Protein AF-A0A934K054-F1 (afdb_monomer_lite)

Structure (mmCIF, N/CA/C/O backbone):
data_AF-A0A934K054-F1
#
_entry.id   AF-A0A934K054-F1
#
loop_
_atom_site.group_PDB
_atom_site.id
_atom_site.type_symbol
_atom_site.label_atom_id
_atom_site.label_alt_id
_atom_site.label_comp_id
_atom_site.label_asym_id
_atom_site.label_entity_id
_atom_site.label_seq_id
_atom_site.pdbx_PDB_ins_code
_atom_site.Cartn_x
_atom_site.Cartn_y
_atom_site.Cartn_z
_atom_site.occupancy
_atom_site.B_iso_or_equiv
_atom_site.auth_seq_id
_atom_site.auth_comp_id
_atom_site.auth_asym_id
_atom_site.auth_atom_id
_atom_site.pdbx_PDB_model_num
ATOM 1 N N . MET A 1 1 ? 1.336 -3.793 -10.640 1.00 56.38 1 MET A N 1
ATOM 2 C CA . MET A 1 1 ? 0.996 -5.180 -10.256 1.00 56.38 1 MET A CA 1
ATOM 3 C C . MET A 1 1 ? 0.681 -5.223 -8.758 1.00 56.38 1 MET A C 1
ATOM 5 O O . MET A 1 1 ? 1.438 -5.778 -7.973 1.00 56.38 1 MET A O 1
ATOM 9 N N . VAL A 1 2 ? -0.411 -4.564 -8.358 1.00 60.56 2 VAL A N 1
ATOM 10 C CA . VAL A 1 2 ? -0.897 -4.500 -6.957 1.00 60.56 2 VAL A CA 1
ATOM 11 C C . VAL A 1 2 ? -2.109 -5.419 -6.774 1.00 60.56 2 VAL A C 1
ATOM 13 O O . VAL A 1 2 ? -2.361 -5.927 -5.684 1.00 60.56 2 VAL A O 1
ATOM 16 N N . GLU A 1 3 ? -2.813 -5.688 -7.872 1.00 64.56 3 GLU A N 1
ATOM 17 C CA . GLU A 1 3 ? -4.034 -6.480 -7.947 1.00 64.56 3 GLU A CA 1
ATOM 18 C C . GLU A 1 3 ? -3.903 -7.875 -7.307 1.00 64.56 3 GLU A C 1
ATOM 20 O O . GLU A 1 3 ? -4.727 -8.183 -6.447 1.00 64.56 3 GLU A O 1
ATOM 25 N N . PRO A 1 4 ? -2.839 -8.669 -7.560 1.00 78.56 4 PRO A N 1
ATOM 26 C CA . PRO A 1 4 ? -2.759 -10.026 -7.012 1.00 78.56 4 PRO A CA 1
ATOM 27 C C . PRO A 1 4 ? -2.684 -10.074 -5.480 1.00 78.56 4 PRO A C 1
ATOM 29 O O . PRO A 1 4 ? -3.134 -11.035 -4.861 1.00 78.56 4 PRO A O 1
ATOM 32 N N . VAL A 1 5 ? -2.110 -9.044 -4.851 1.00 84.19 5 VAL A N 1
ATOM 33 C CA . VAL A 1 5 ? -1.991 -8.973 -3.387 1.00 84.19 5 VAL A CA 1
ATOM 34 C C . VAL A 1 5 ? -3.323 -8.594 -2.755 1.00 84.19 5 VAL A C 1
ATOM 36 O O . VAL A 1 5 ? -3.708 -9.191 -1.750 1.00 84.19 5 VAL A O 1
ATOM 39 N N . ALA A 1 6 ? -4.032 -7.627 -3.342 1.00 86.50 6 ALA A N 1
ATOM 40 C CA . ALA A 1 6 ? -5.351 -7.231 -2.863 1.00 86.50 6 ALA A CA 1
ATOM 41 C C . ALA A 1 6 ? -6.332 -8.409 -2.938 1.00 86.50 6 ALA A C 1
ATOM 43 O O . ALA A 1 6 ? -7.027 -8.691 -1.964 1.00 86.50 6 ALA A O 1
ATOM 44 N N . ASP A 1 7 ? -6.324 -9.144 -4.051 1.00 86.88 7 ASP A N 1
ATOM 45 C CA . ASP A 1 7 ? -7.205 -10.294 -4.253 1.00 86.88 7 ASP A CA 1
ATOM 46 C C . ASP A 1 7 ? -6.861 -11.450 -3.302 1.00 86.88 7 ASP A C 1
ATOM 48 O O . ASP A 1 7 ? -7.758 -12.064 -2.727 1.00 86.88 7 ASP A O 1
ATOM 52 N N . LEU A 1 8 ? -5.569 -11.702 -3.053 1.00 87.25 8 LEU A N 1
ATOM 53 C CA . LEU A 1 8 ? -5.124 -12.699 -2.076 1.00 87.25 8 LEU A CA 1
ATOM 54 C C . LEU A 1 8 ? -5.597 -12.371 -0.653 1.00 87.25 8 LEU A C 1
ATOM 56 O O . LEU A 1 8 ? -6.061 -13.258 0.062 1.00 87.25 8 LEU A O 1
ATOM 60 N N . LEU A 1 9 ? -5.446 -11.117 -0.224 1.00 89.31 9 LEU A N 1
ATOM 61 C CA . LEU A 1 9 ? -5.841 -10.679 1.116 1.00 89.31 9 LEU A CA 1
ATOM 62 C C . LEU A 1 9 ? -7.366 -10.708 1.280 1.00 89.31 9 LEU A C 1
ATOM 64 O O . LEU A 1 9 ? -7.850 -11.257 2.272 1.00 89.31 9 LEU A O 1
ATOM 68 N N . ASN A 1 10 ? -8.107 -10.226 0.278 1.00 90.69 10 ASN A N 1
ATOM 69 C CA . ASN A 1 10 ? -9.566 -10.335 0.232 1.00 90.69 10 ASN A CA 1
ATOM 70 C C . ASN A 1 10 ? -10.022 -11.801 0.284 1.00 90.69 10 ASN A C 1
ATOM 72 O O . ASN A 1 10 ? -10.891 -12.151 1.079 1.00 90.69 10 ASN A O 1
ATOM 76 N N . GLY A 1 11 ? -9.385 -12.689 -0.486 1.00 90.56 1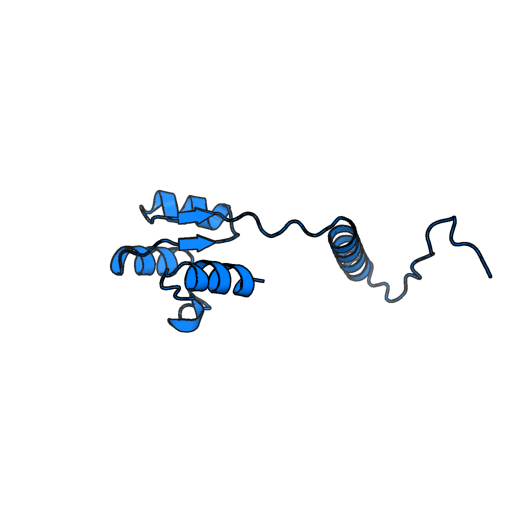1 GLY A N 1
ATOM 77 C CA . GLY A 1 11 ? -9.671 -14.127 -0.484 1.00 90.56 11 GLY A CA 1
ATOM 78 C C . GLY A 1 11 ? -9.388 -14.826 0.852 1.00 90.56 11 GLY A C 1
ATOM 79 O O . GLY A 1 11 ? -9.917 -15.906 1.102 1.00 90.56 11 GLY A O 1
ATOM 80 N N . ARG A 1 12 ? -8.593 -14.209 1.737 1.00 92.50 12 ARG A N 1
ATOM 81 C CA . ARG A 1 12 ? -8.365 -14.667 3.119 1.00 92.50 12 ARG A CA 1
ATOM 82 C C . ARG A 1 12 ? -9.267 -13.991 4.155 1.00 92.50 12 ARG A C 1
ATOM 84 O O . ARG A 1 12 ? -9.078 -14.211 5.348 1.00 92.50 12 ARG A O 1
ATOM 91 N N . GLY A 1 13 ? -10.247 -13.204 3.715 1.00 93.44 13 GLY A N 1
ATOM 92 C CA . GLY A 1 13 ? -11.219 -12.541 4.584 1.00 93.44 13 GLY A CA 1
ATOM 93 C C . GLY A 1 13 ? -10.748 -11.206 5.163 1.00 93.44 13 GLY A C 1
ATOM 94 O O . GLY A 1 13 ? -11.398 -10.676 6.060 1.00 93.44 13 GLY A O 1
ATOM 95 N N . HIS A 1 14 ? -9.638 -10.647 4.676 1.00 92.56 14 HIS A N 1
ATOM 96 C CA . HIS A 1 14 ? -9.237 -9.290 5.041 1.00 92.56 14 HIS A CA 1
ATOM 97 C C . HIS A 1 14 ? -9.967 -8.273 4.169 1.00 92.56 14 HIS A C 1
ATOM 99 O O . HIS A 1 14 ? -10.065 -8.460 2.962 1.00 92.56 14 HIS A O 1
ATOM 105 N N . LEU A 1 15 ? -10.423 -7.169 4.757 1.00 92.69 15 LEU A N 1
ATOM 106 C CA . LEU A 1 15 ? -10.942 -6.048 3.982 1.00 92.69 15 LEU A CA 1
ATOM 107 C C . LEU A 1 15 ? -9.770 -5.222 3.444 1.00 92.69 15 LEU A C 1
ATOM 109 O O . LEU A 1 15 ? -9.014 -4.638 4.221 1.00 92.69 15 LEU A O 1
ATOM 113 N N . VAL A 1 16 ? -9.613 -5.182 2.122 1.00 93.25 16 VAL A N 1
ATOM 114 C CA . VAL A 1 16 ? -8.558 -4.399 1.472 1.00 93.25 16 VAL A CA 1
ATOM 115 C C . VAL A 1 16 ? -9.130 -3.135 0.853 1.00 93.25 16 VAL A C 1
ATOM 117 O O . VAL A 1 16 ? -9.968 -3.193 -0.045 1.00 93.25 16 VAL A O 1
ATOM 120 N N . THR A 1 17 ? -8.576 -1.997 1.259 1.00 92.44 17 THR A N 1
ATOM 121 C CA . THR A 1 17 ? -8.839 -0.693 0.651 1.00 92.44 17 THR A CA 1
ATOM 122 C C . THR A 1 17 ? -7.609 -0.248 -0.127 1.00 92.44 17 THR A C 1
ATOM 124 O O . THR A 1 17 ? -6.511 -0.184 0.429 1.00 92.44 17 THR A O 1
ATOM 127 N N . ARG A 1 18 ? -7.761 0.057 -1.420 1.00 91.94 18 ARG A N 1
ATOM 128 C CA . ARG A 1 18 ? -6.651 0.595 -2.219 1.00 91.94 18 ARG A CA 1
ATOM 129 C C . ARG A 1 18 ? -6.575 2.106 -2.038 1.00 91.94 18 ARG A C 1
ATOM 131 O O . ARG A 1 18 ? -7.601 2.768 -1.953 1.00 91.94 18 ARG A O 1
ATOM 138 N N . VAL A 1 19 ? -5.365 2.658 -2.097 1.00 92.75 19 VAL A N 1
ATOM 139 C CA . VAL A 1 19 ? -5.112 4.112 -2.034 1.00 92.75 19 VAL A CA 1
ATOM 140 C C . VAL A 1 19 ? -5.955 4.881 -3.065 1.00 92.75 19 VAL A C 1
ATOM 142 O O . VAL A 1 19 ? -6.566 5.897 -2.744 1.00 92.75 19 VAL A O 1
ATOM 145 N N . ARG A 1 20 ? -6.077 4.346 -4.288 1.00 91.31 20 ARG A N 1
ATOM 146 C CA . ARG A 1 20 ? -6.913 4.938 -5.344 1.00 91.31 20 ARG A CA 1
ATOM 147 C C . ARG A 1 20 ? -8.413 4.905 -5.043 1.00 91.31 20 ARG A C 1
ATOM 149 O O . ARG A 1 20 ?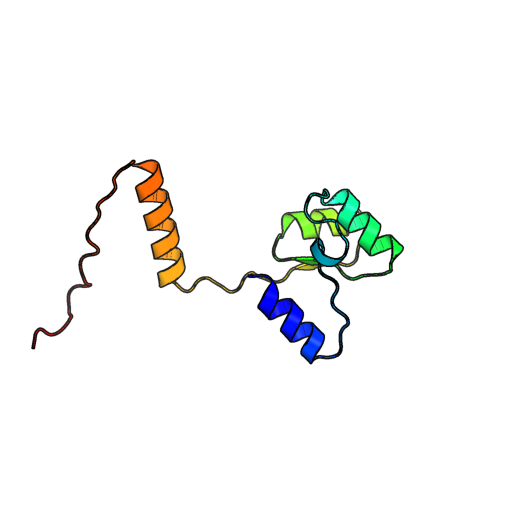 -9.130 5.814 -5.442 1.00 91.31 20 ARG A O 1
ATOM 156 N N . ASP A 1 21 ? -8.877 3.879 -4.328 1.00 91.06 21 ASP A N 1
ATOM 157 C CA . ASP A 1 21 ? -10.301 3.674 -4.034 1.00 91.06 21 ASP A CA 1
ATOM 158 C C . ASP A 1 21 ? -10.789 4.686 -2.971 1.00 91.06 21 ASP A C 1
ATOM 160 O O . ASP A 1 21 ? -11.985 4.933 -2.853 1.00 91.06 21 ASP A O 1
ATOM 164 N N . VAL A 1 22 ? -9.859 5.317 -2.240 1.00 92.94 22 VAL A N 1
ATOM 165 C CA . VAL A 1 22 ? -10.122 6.391 -1.261 1.00 92.94 22 VAL A CA 1
ATOM 166 C C . VAL A 1 22 ? -9.691 7.776 -1.750 1.00 92.94 22 VAL A C 1
ATOM 168 O O . VAL A 1 22 ? -9.619 8.713 -0.960 1.00 92.94 22 VAL A O 1
ATOM 171 N N . GLY A 1 23 ? -9.402 7.925 -3.047 1.00 94.44 23 GLY A N 1
ATOM 172 C CA . GLY A 1 23 ? -9.070 9.221 -3.646 1.00 94.44 23 GLY A CA 1
ATOM 173 C C . GLY A 1 23 ? -7.686 9.765 -3.280 1.00 94.44 23 GLY A C 1
ATOM 174 O O . GLY A 1 23 ? -7.453 10.961 -3.415 1.00 94.44 23 GLY A O 1
ATOM 175 N N . LEU A 1 24 ? -6.762 8.909 -2.833 1.00 94.75 24 LEU A N 1
ATOM 176 C CA . LEU A 1 24 ? -5.409 9.298 -2.418 1.00 94.75 24 LEU A CA 1
ATOM 177 C C . LEU A 1 24 ? -4.332 8.962 -3.465 1.00 94.75 24 LEU A C 1
ATOM 179 O O . LEU A 1 24 ? -3.161 8.856 -3.121 1.00 94.75 24 LEU A O 1
ATOM 183 N N . SER A 1 25 ? -4.702 8.763 -4.735 1.00 91.44 25 SER A N 1
ATOM 184 C CA . SER A 1 25 ? -3.769 8.331 -5.795 1.00 91.44 25 SER A CA 1
ATOM 185 C C . SER A 1 25 ? -2.541 9.233 -5.953 1.00 91.44 25 SER A C 1
ATOM 187 O O . SER A 1 25 ? -1.455 8.716 -6.191 1.00 91.44 25 SER A O 1
ATOM 189 N N . ASP A 1 26 ? -2.717 10.545 -5.784 1.00 92.56 26 ASP A N 1
ATOM 190 C CA . ASP A 1 26 ? -1.658 11.558 -5.922 1.00 92.56 26 ASP A CA 1
ATOM 191 C C . ASP A 1 26 ? -1.184 12.098 -4.559 1.00 92.56 26 ASP A C 1
ATOM 193 O O . ASP A 1 26 ? -0.500 13.119 -4.476 1.00 92.56 26 ASP A O 1
ATOM 197 N N . ALA A 1 27 ? -1.593 11.446 -3.468 1.00 94.81 27 ALA A N 1
ATOM 198 C CA . ALA A 1 27 ? -1.236 11.854 -2.120 1.00 94.81 27 ALA A CA 1
ATOM 199 C C . ALA A 1 27 ? 0.209 11.461 -1.787 1.00 94.81 27 ALA A C 1
ATOM 201 O O . ALA A 1 27 ? 0.734 10.464 -2.283 1.00 94.81 27 ALA A O 1
ATOM 202 N N . THR A 1 28 ? 0.847 12.229 -0.904 1.00 95.56 28 THR A N 1
ATOM 203 C CA . THR A 1 28 ? 2.194 11.899 -0.428 1.00 95.56 28 THR A CA 1
ATOM 204 C C . THR A 1 28 ? 2.166 10.739 0.570 1.00 95.56 28 THR A C 1
ATOM 206 O O . THR A 1 28 ? 1.142 10.454 1.201 1.00 95.56 28 THR A O 1
ATOM 209 N N . ASP A 1 29 ? 3.320 10.101 0.771 1.00 94.81 29 ASP A N 1
ATOM 210 C CA . ASP A 1 29 ? 3.521 9.056 1.780 1.00 94.81 29 ASP A CA 1
ATOM 211 C C . ASP A 1 29 ? 3.071 9.492 3.184 1.00 94.81 29 ASP A C 1
ATOM 213 O O . ASP A 1 29 ? 2.554 8.676 3.953 1.00 94.81 29 ASP A O 1
ATOM 217 N N . GLU A 1 30 ? 3.259 10.770 3.535 1.00 96.31 30 GLU A N 1
ATOM 218 C CA . GLU A 1 30 ? 2.771 11.355 4.788 1.00 96.31 30 GLU A CA 1
ATOM 219 C C . GLU A 1 30 ? 1.253 11.234 4.894 1.00 96.31 30 GLU A C 1
ATOM 221 O O . GLU A 1 30 ? 0.758 10.660 5.861 1.00 96.31 30 GLU A O 1
ATOM 226 N N . VAL A 1 31 ? 0.529 11.710 3.879 1.00 97.25 31 VAL A N 1
ATOM 227 C CA . VAL A 1 31 ? -0.939 11.726 3.862 1.00 97.25 31 VAL A CA 1
ATOM 228 C C . VAL A 1 31 ? -1.499 10.305 3.900 1.00 97.25 31 VAL A C 1
ATOM 230 O O . VAL A 1 31 ? -2.436 10.021 4.644 1.00 97.25 31 VAL A O 1
ATOM 233 N N . ILE A 1 32 ? -0.897 9.378 3.149 1.00 96.56 32 ILE A N 1
ATOM 234 C CA . ILE A 1 32 ? -1.300 7.965 3.165 1.00 96.56 32 ILE A CA 1
ATOM 235 C C . ILE A 1 32 ? -1.045 7.347 4.550 1.00 96.56 32 ILE A C 1
ATOM 237 O O . ILE A 1 32 ? -1.862 6.567 5.045 1.00 96.56 32 ILE A O 1
ATOM 241 N N . SER A 1 33 ? 0.070 7.702 5.198 1.00 96.81 33 SER A N 1
ATOM 242 C CA . SER A 1 33 ? 0.398 7.218 6.545 1.00 96.81 33 SER A CA 1
ATOM 243 C C . SER A 1 33 ? -0.563 7.752 7.604 1.00 96.81 33 SER A C 1
ATOM 245 O O . SER A 1 33 ? -1.001 6.988 8.462 1.00 96.81 33 SER A O 1
ATOM 247 N N . GLU A 1 34 ? -0.904 9.038 7.540 1.00 96.88 34 GLU A N 1
ATOM 248 C CA . GLU A 1 34 ? -1.875 9.671 8.434 1.00 96.88 34 GLU A CA 1
ATOM 249 C C . GLU A 1 34 ? -3.260 9.056 8.264 1.00 96.88 34 GLU A C 1
ATOM 251 O O . GLU A 1 34 ? -3.864 8.649 9.254 1.00 96.88 34 GLU A O 1
ATOM 256 N N . TYR A 1 35 ? -3.715 8.869 7.022 1.00 96.50 35 TYR A N 1
ATOM 257 C CA . TYR A 1 35 ? -4.965 8.170 6.737 1.00 96.50 35 TYR A CA 1
ATOM 258 C C . TYR A 1 35 ? -4.973 6.771 7.369 1.00 96.50 35 TYR A C 1
ATOM 260 O O . TYR A 1 35 ? -5.908 6.400 8.079 1.00 96.50 35 TYR A O 1
ATOM 268 N N . ALA A 1 36 ? -3.904 5.993 7.179 1.00 96.25 36 ALA A N 1
ATOM 269 C CA . ALA A 1 36 ? -3.816 4.660 7.764 1.00 96.25 36 ALA A CA 1
ATOM 270 C C . ALA A 1 36 ? -3.857 4.677 9.301 1.00 96.25 36 ALA A C 1
ATOM 272 O O . ALA A 1 36 ? -4.448 3.781 9.896 1.00 96.25 36 ALA A O 1
ATOM 273 N N . LEU A 1 37 ? -3.269 5.684 9.950 1.00 96.56 37 LEU A N 1
ATOM 274 C CA . LEU A 1 37 ? -3.344 5.853 11.403 1.00 96.56 37 LEU A CA 1
ATOM 275 C C . LEU A 1 37 ? -4.755 6.229 11.866 1.00 96.56 37 LEU A C 1
ATOM 277 O O . LEU A 1 37 ? -5.256 5.639 12.820 1.00 96.56 37 LEU A O 1
ATOM 281 N N . THR A 1 38 ? -5.407 7.172 11.182 1.00 96.81 38 THR A N 1
ATOM 282 C CA . THR A 1 38 ? -6.760 7.640 11.516 1.00 96.81 38 THR A CA 1
ATOM 283 C C . THR A 1 38 ? -7.787 6.513 11.485 1.00 96.81 38 THR A C 1
ATOM 285 O O . THR A 1 38 ? -8.673 6.468 12.336 1.00 96.81 38 THR A O 1
ATOM 288 N N . PHE A 1 39 ? -7.662 5.592 10.530 1.00 96.00 39 PHE A N 1
ATOM 289 C CA . PHE A 1 39 ? -8.616 4.499 10.328 1.00 96.00 39 PHE A CA 1
ATOM 290 C C . PHE A 1 39 ? -8.142 3.150 10.895 1.00 96.00 39 PHE A C 1
ATOM 292 O O . PHE A 1 39 ? -8.720 2.119 10.560 1.00 96.00 39 PHE A O 1
ATOM 299 N N . ASP A 1 40 ? -7.094 3.145 11.730 1.00 95.69 40 ASP A N 1
ATOM 300 C CA . ASP A 1 40 ? -6.439 1.941 12.270 1.00 95.69 40 ASP A CA 1
ATOM 301 C C . ASP A 1 40 ? -6.199 0.858 11.199 1.00 95.69 40 ASP A C 1
ATOM 303 O O . ASP A 1 40 ? -6.546 -0.313 11.340 1.00 95.69 40 ASP A O 1
ATOM 307 N N . LEU A 1 41 ? -5.580 1.241 10.085 1.00 95.94 41 LEU A N 1
ATOM 308 C CA . LEU A 1 41 ? -5.278 0.350 8.969 1.00 95.94 41 LEU A CA 1
ATOM 309 C C . LEU A 1 41 ? -3.851 -0.207 9.059 1.00 95.94 41 LEU A C 1
ATOM 311 O O . LEU A 1 41 ? -3.012 0.219 9.859 1.00 95.94 41 LEU A O 1
ATOM 315 N N . VAL A 1 42 ? -3.572 -1.205 8.222 1.00 96.25 42 VAL A N 1
ATOM 316 C CA . VAL A 1 42 ? -2.219 -1.716 7.983 1.00 96.25 42 VAL A CA 1
ATOM 317 C C . VAL A 1 42 ? -1.844 -1.396 6.544 1.00 96.25 42 VAL A C 1
ATOM 319 O O . VAL A 1 42 ? -2.500 -1.847 5.608 1.00 96.25 42 VAL A O 1
ATOM 322 N N . ILE A 1 43 ? -0.767 -0.636 6.366 1.00 96.12 43 ILE A N 1
ATOM 323 C CA . ILE A 1 43 ? -0.238 -0.303 5.044 1.00 96.12 43 ILE A CA 1
ATOM 324 C C . ILE A 1 43 ? 0.449 -1.536 4.471 1.00 96.12 43 ILE A C 1
ATOM 326 O O . ILE A 1 43 ? 1.335 -2.109 5.106 1.00 96.12 43 ILE A O 1
ATOM 330 N N . VAL A 1 44 ? 0.092 -1.906 3.246 1.00 94.06 44 VAL A N 1
ATOM 331 C CA . VAL A 1 44 ? 0.771 -2.953 2.481 1.00 94.06 44 VAL A CA 1
ATOM 332 C C . VAL A 1 44 ? 1.407 -2.310 1.257 1.00 94.06 44 VAL A C 1
ATOM 334 O O . VAL A 1 44 ? 0.711 -1.701 0.450 1.00 94.06 44 VAL A O 1
ATOM 337 N N . THR A 1 45 ? 2.728 -2.421 1.122 1.00 92.38 45 THR A N 1
ATOM 338 C CA . THR A 1 45 ? 3.471 -1.769 0.032 1.00 92.38 45 THR A CA 1
ATOM 339 C C . THR A 1 45 ? 4.616 -2.635 -0.489 1.00 92.38 45 THR A C 1
ATOM 341 O O . THR A 1 45 ? 5.190 -3.435 0.252 1.00 92.38 45 THR A O 1
ATOM 344 N N . PHE A 1 46 ? 4.965 -2.456 -1.764 1.00 90.25 46 PHE A N 1
ATOM 345 C CA . PHE A 1 46 ? 6.191 -3.001 -2.358 1.00 90.25 46 PHE A CA 1
ATOM 346 C C . PHE A 1 46 ? 7.394 -2.064 -2.206 1.00 90.25 46 PHE A C 1
ATOM 348 O O . PHE A 1 46 ? 8.536 -2.486 -2.404 1.00 90.25 46 PHE A O 1
ATOM 355 N N . ASP A 1 47 ? 7.145 -0.811 -1.832 1.00 90.75 47 ASP A N 1
ATOM 356 C CA . ASP A 1 47 ? 8.164 0.205 -1.620 1.00 90.75 47 ASP A CA 1
ATOM 357 C C . ASP A 1 47 ? 8.767 0.063 -0.214 1.00 90.75 47 ASP A C 1
ATOM 359 O O . ASP A 1 47 ? 8.094 0.174 0.819 1.00 90.75 47 ASP A O 1
ATOM 363 N N . ARG A 1 48 ? 10.068 -0.231 -0.173 1.00 91.06 48 ARG A N 1
ATOM 364 C CA . ARG A 1 48 ? 10.805 -0.415 1.078 1.00 91.06 48 ARG A CA 1
ATOM 365 C C . ARG A 1 48 ? 11.013 0.908 1.814 1.00 91.06 48 ARG A C 1
ATOM 367 O O . ARG A 1 48 ? 11.008 0.908 3.050 1.00 91.06 48 ARG A O 1
ATOM 374 N N . ASP A 1 49 ? 11.212 1.995 1.083 1.00 92.94 49 ASP A N 1
ATOM 375 C CA . ASP A 1 49 ? 11.469 3.315 1.643 1.00 92.94 49 ASP A CA 1
ATOM 376 C C . ASP A 1 49 ? 10.190 3.883 2.236 1.00 92.94 49 ASP A C 1
ATOM 378 O O . ASP A 1 49 ? 10.211 4.289 3.404 1.00 92.94 49 ASP A O 1
ATOM 382 N N . PHE A 1 50 ? 9.058 3.737 1.540 1.00 94.62 50 PHE A N 1
ATOM 383 C CA . PHE A 1 50 ? 7.753 4.075 2.102 1.00 94.62 50 PHE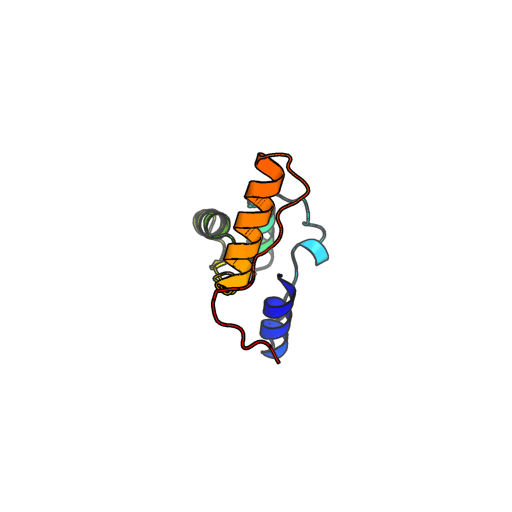 A CA 1
ATOM 384 C C . PHE A 1 50 ? 7.481 3.288 3.391 1.00 94.62 50 PHE A C 1
ATOM 386 O O . PHE A 1 50 ? 7.110 3.865 4.411 1.00 94.62 50 PHE A O 1
ATOM 393 N N . ARG A 1 51 ? 7.768 1.978 3.429 1.00 94.62 51 ARG A N 1
ATOM 394 C CA . ARG A 1 51 ? 7.609 1.173 4.657 1.00 94.62 51 ARG A CA 1
ATOM 395 C C . ARG A 1 51 ? 8.443 1.700 5.826 1.00 94.62 51 ARG A C 1
ATOM 397 O O . ARG A 1 51 ? 7.971 1.715 6.965 1.00 94.62 51 ARG A O 1
ATOM 404 N N . ASN A 1 52 ? 9.684 2.113 5.580 1.00 93.69 52 ASN A N 1
ATOM 405 C CA . ASN A 1 52 ? 10.527 2.697 6.625 1.00 93.69 52 ASN A CA 1
ATOM 406 C C . ASN A 1 52 ? 9.981 4.061 7.076 1.00 93.69 52 ASN A C 1
ATOM 408 O O . ASN A 1 52 ? 9.918 4.332 8.275 1.00 93.69 52 ASN A O 1
ATOM 412 N N . SER A 1 53 ? 9.559 4.884 6.117 1.00 95.12 53 SER A N 1
ATOM 413 C CA . SER A 1 53 ? 8.958 6.204 6.305 1.00 95.12 53 SER A CA 1
ATOM 414 C C . SER A 1 53 ? 7.677 6.128 7.154 1.00 95.12 53 SER A C 1
ATOM 416 O O . SER A 1 53 ? 7.563 6.801 8.179 1.00 95.12 53 SER A O 1
ATOM 418 N N . ALA A 1 54 ? 6.754 5.234 6.800 1.00 94.94 54 ALA A N 1
ATOM 419 C CA . ALA A 1 54 ? 5.495 4.993 7.499 1.00 94.94 54 ALA A CA 1
ATOM 420 C C . ALA A 1 54 ? 5.712 4.488 8.935 1.00 94.94 54 ALA A C 1
ATOM 422 O O . ALA A 1 54 ? 5.099 4.985 9.879 1.00 94.94 54 ALA A O 1
ATOM 423 N N . ARG A 1 55 ? 6.651 3.549 9.135 1.00 93.50 55 ARG A N 1
ATOM 424 C CA . ARG A 1 55 ? 6.984 3.027 10.472 1.00 93.50 55 ARG A CA 1
ATOM 425 C C . ARG A 1 55 ? 7.540 4.095 11.410 1.00 93.50 55 ARG A C 1
ATOM 427 O O . ARG A 1 55 ? 7.196 4.086 12.586 1.00 93.50 55 ARG A O 1
ATOM 434 N N . ARG A 1 56 ? 8.371 5.020 10.913 1.00 94.88 56 ARG A N 1
ATOM 435 C CA . ARG A 1 56 ? 8.873 6.149 11.724 1.00 94.88 56 ARG A CA 1
ATOM 436 C C . ARG A 1 56 ? 7.749 7.075 12.192 1.00 94.88 56 ARG A C 1
ATOM 438 O O . ARG A 1 56 ? 7.889 7.690 13.240 1.00 94.88 56 ARG A O 1
ATOM 445 N N . ARG A 1 57 ? 6.642 7.141 11.446 1.00 94.31 57 ARG A N 1
ATOM 446 C CA . ARG A 1 57 ? 5.428 7.892 11.807 1.00 94.31 57 ARG A CA 1
ATOM 447 C C . ARG A 1 57 ? 4.471 7.112 12.713 1.00 94.31 57 ARG A C 1
ATOM 449 O O . ARG A 1 57 ? 3.433 7.635 13.085 1.00 94.31 57 ARG A O 1
ATOM 456 N N . GLY A 1 58 ? 4.806 5.871 13.071 1.00 94.38 58 GLY A N 1
ATOM 457 C CA . GLY A 1 58 ? 3.984 5.018 13.931 1.00 94.38 58 GLY A CA 1
ATOM 458 C C . GLY A 1 58 ? 2.948 4.168 13.192 1.00 94.38 58 GLY A C 1
ATOM 459 O O . GLY A 1 58 ? 2.250 3.385 13.832 1.00 94.38 58 GLY A O 1
ATOM 460 N N . ALA A 1 59 ? 2.857 4.256 11.860 1.00 96.25 59 ALA A N 1
ATOM 461 C CA . ALA A 1 59 ? 1.915 3.448 11.093 1.00 96.25 59 ALA A CA 1
ATOM 462 C C . ALA A 1 59 ? 2.339 1.969 11.052 1.00 96.25 59 ALA A C 1
ATOM 464 O O . ALA A 1 59 ? 3.517 1.624 10.876 1.00 96.25 59 ALA A O 1
ATOM 465 N N . ARG A 1 60 ? 1.357 1.066 11.155 1.00 96.69 60 ARG A N 1
ATOM 466 C CA . ARG A 1 60 ? 1.572 -0.368 10.923 1.00 96.69 60 ARG A CA 1
ATOM 467 C C . ARG A 1 60 ? 1.793 -0.583 9.431 1.00 96.69 60 ARG A C 1
ATOM 469 O O . ARG A 1 60 ? 0.939 -0.240 8.620 1.00 96.69 60 ARG A O 1
ATOM 476 N N . CYS A 1 61 ? 2.936 -1.159 9.068 1.00 95.94 61 CYS A N 1
ATOM 477 C CA . CYS A 1 61 ? 3.290 -1.366 7.668 1.00 95.94 61 CYS A CA 1
ATOM 478 C C . CYS A 1 61 ? 3.938 -2.734 7.421 1.00 95.94 61 CYS A C 1
ATOM 480 O O . CYS A 1 61 ? 4.918 -3.107 8.086 1.00 95.94 61 CYS A O 1
ATOM 482 N N . LEU A 1 62 ? 3.394 -3.444 6.431 1.00 92.44 62 LEU A N 1
ATOM 483 C CA . LEU A 1 62 ? 3.889 -4.685 5.857 1.00 92.44 62 LEU A CA 1
ATOM 484 C C . LEU A 1 62 ? 4.516 -4.392 4.489 1.00 92.44 62 LEU A C 1
ATOM 486 O O . LEU A 1 62 ? 3.842 -3.981 3.546 1.00 92.44 62 LEU A O 1
ATOM 490 N N . HIS A 1 63 ? 5.820 -4.640 4.380 1.00 92.00 63 HIS A N 1
ATOM 491 C CA . HIS A 1 63 ? 6.504 -4.636 3.091 1.00 92.00 63 HIS A CA 1
ATOM 492 C C . HIS A 1 63 ? 6.374 -6.017 2.463 1.00 92.00 63 HIS A C 1
ATOM 494 O O . HIS A 1 63 ? 6.751 -7.013 3.084 1.00 92.00 63 HIS A O 1
ATOM 500 N N . ILE A 1 64 ? 5.841 -6.071 1.249 1.00 86.56 64 ILE A N 1
ATOM 501 C CA . ILE A 1 64 ? 5.811 -7.282 0.439 1.00 86.56 64 ILE A CA 1
ATOM 502 C C . ILE A 1 64 ? 6.900 -7.132 -0.610 1.00 86.56 64 ILE A C 1
ATOM 504 O O . ILE A 1 64 ? 7.027 -6.093 -1.252 1.00 86.56 64 ILE A O 1
ATOM 508 N N . ARG A 1 65 ? 7.721 -8.166 -0.790 1.00 78.06 65 ARG A N 1
ATOM 509 C CA . ARG A 1 65 ? 8.689 -8.159 -1.883 1.00 78.06 65 ARG A CA 1
ATOM 510 C C . ARG A 1 65 ? 7.902 -8.179 -3.196 1.00 78.06 65 ARG A C 1
ATOM 512 O O . ARG A 1 65 ? 7.033 -9.044 -3.325 1.00 78.06 65 ARG A O 1
ATOM 519 N N . PRO A 1 66 ? 8.169 -7.274 -4.155 1.00 70.06 66 PRO A N 1
ATOM 520 C CA . PRO A 1 66 ? 7.566 -7.410 -5.472 1.00 70.06 66 PRO A CA 1
ATOM 521 C C . PRO A 1 66 ? 7.863 -8.824 -5.989 1.00 70.06 66 PRO A C 1
ATOM 523 O O . PRO A 1 66 ? 8.967 -9.323 -5.724 1.00 70.06 66 PRO A O 1
ATOM 526 N N . PRO A 1 67 ? 6.896 -9.493 -6.649 1.00 66.56 67 PRO A N 1
ATOM 527 C CA . PRO A 1 67 ? 7.153 -10.797 -7.240 1.00 66.56 67 PRO A CA 1
ATOM 528 C C . PRO A 1 67 ? 8.420 -10.668 -8.076 1.00 66.56 67 PRO A C 1
ATOM 530 O O . PRO A 1 67 ? 8.543 -9.735 -8.874 1.00 66.56 67 PRO A O 1
ATOM 533 N N . GLU A 1 68 ? 9.408 -11.521 -7.795 1.00 61.81 68 GLU A N 1
ATOM 534 C CA . GLU A 1 68 ? 10.668 -11.455 -8.514 1.00 61.81 68 GLU A CA 1
ATOM 535 C C . GLU A 1 68 ? 10.343 -11.584 -9.997 1.00 61.81 68 GLU A C 1
ATOM 537 O O . GLU A 1 68 ? 9.810 -12.607 -10.426 1.00 61.81 68 GLU A O 1
ATOM 542 N N . LEU A 1 69 ? 10.647 -10.536 -10.771 1.00 62.88 69 LEU A N 1
ATOM 543 C CA . LEU A 1 69 ? 10.727 -10.663 -12.217 1.00 62.88 69 LEU A CA 1
ATOM 544 C C . LEU A 1 69 ? 11.594 -11.895 -12.461 1.00 62.88 69 LEU A C 1
ATOM 546 O O . LEU A 1 69 ? 12.720 -11.982 -11.935 1.00 62.88 69 LEU A O 1
ATOM 550 N N . ASN A 1 70 ? 11.051 -12.869 -13.189 1.00 67.25 70 ASN A N 1
ATOM 551 C CA . ASN A 1 70 ? 11.847 -14.010 -13.602 1.00 67.25 70 ASN A CA 1
ATOM 552 C C . ASN A 1 70 ? 13.057 -13.480 -14.402 1.00 67.25 70 ASN A C 1
ATOM 554 O O . ASN A 1 70 ? 13.088 -12.323 -14.839 1.00 67.25 70 ASN A O 1
ATOM 558 N N . ALA A 1 71 ? 14.101 -14.294 -14.552 1.00 65.31 71 ALA A N 1
ATOM 559 C CA . ALA A 1 71 ? 15.333 -13.842 -15.202 1.00 65.31 71 ALA A CA 1
ATOM 560 C C . ALA A 1 71 ? 15.079 -13.239 -16.601 1.00 65.31 71 ALA A C 1
ATOM 562 O O . ALA A 1 71 ? 15.752 -12.281 -16.979 1.00 65.31 71 ALA A O 1
ATOM 563 N N . ALA A 1 72 ? 14.075 -13.744 -17.327 1.00 71.81 72 ALA A N 1
ATOM 564 C CA . ALA A 1 72 ? 13.694 -13.242 -18.642 1.00 71.81 72 ALA A CA 1
ATOM 565 C C . ALA A 1 72 ? 13.081 -11.835 -18.580 1.00 71.81 72 ALA A C 1
ATOM 567 O O . ALA A 1 72 ? 13.460 -10.976 -19.372 1.00 71.81 72 ALA A O 1
ATOM 568 N N . ASP A 1 73 ? 12.202 -11.563 -17.616 1.00 74.00 73 ASP A N 1
ATOM 569 C CA . ASP A 1 73 ? 11.575 -10.249 -17.466 1.00 74.00 73 ASP A CA 1
ATOM 570 C C . ASP A 1 73 ? 12.570 -9.189 -16.965 1.00 74.00 73 ASP A C 1
ATOM 572 O O . ASP A 1 73 ? 12.492 -8.031 -17.376 1.00 74.00 73 ASP A O 1
ATOM 576 N N . ARG A 1 74 ? 13.562 -9.573 -16.141 1.00 70.31 74 ARG A N 1
ATOM 577 C CA . ARG A 1 74 ? 14.677 -8.669 -15.789 1.00 70.31 74 ARG A CA 1
ATOM 578 C C . ARG A 1 74 ? 15.525 -8.333 -17.005 1.00 70.31 74 ARG A C 1
ATOM 580 O O . ARG A 1 74 ? 15.836 -7.166 -17.210 1.00 70.31 74 ARG A O 1
ATOM 587 N N . LEU A 1 75 ? 15.894 -9.343 -17.794 1.00 76.12 75 LEU A N 1
ATOM 588 C CA . LEU A 1 75 ? 16.670 -9.143 -19.016 1.00 76.12 75 LEU A CA 1
ATOM 589 C C . LEU A 1 75 ? 15.927 -8.230 -19.985 1.00 76.12 75 LEU A C 1
ATOM 591 O O . LEU A 1 75 ? 16.513 -7.265 -20.458 1.00 76.12 75 LEU A O 1
ATOM 595 N N . ARG A 1 76 ? 14.636 -8.488 -20.225 1.00 78.12 76 ARG A N 1
ATOM 596 C CA . ARG A 1 76 ? 13.801 -7.655 -21.096 1.00 78.12 76 ARG A CA 1
ATOM 597 C C . ARG A 1 76 ? 13.784 -6.200 -20.628 1.00 78.12 76 ARG A C 1
ATOM 599 O O . ARG A 1 76 ? 14.104 -5.328 -21.419 1.00 78.12 76 ARG A O 1
ATOM 606 N N . LYS A 1 77 ? 13.540 -5.955 -19.336 1.00 77.94 77 LYS A N 1
ATOM 607 C CA . LYS A 1 77 ? 13.571 -4.600 -18.769 1.00 77.94 77 LYS A CA 1
ATOM 608 C C . LYS A 1 77 ? 14.923 -3.903 -18.986 1.00 77.94 77 LYS A C 1
ATOM 610 O O . LYS A 1 77 ? 14.945 -2.762 -19.428 1.00 77.94 77 LYS A O 1
ATOM 615 N N . TYR A 1 78 ? 16.039 -4.583 -18.713 1.00 79.56 78 TYR A N 1
ATOM 616 C CA . TYR A 1 78 ? 17.373 -4.016 -18.947 1.00 79.56 78 TYR A CA 1
ATOM 617 C C . TYR A 1 78 ? 17.630 -3.715 -20.428 1.00 79.56 78 TYR A C 1
ATOM 619 O O . TYR A 1 78 ? 18.242 -2.696 -20.746 1.00 79.56 78 TYR A O 1
ATOM 627 N N . PHE A 1 79 ? 17.175 -4.585 -21.334 1.00 81.69 79 PHE A N 1
ATOM 628 C CA . PHE A 1 79 ? 17.277 -4.341 -22.771 1.00 81.69 79 PHE A CA 1
ATOM 629 C C . PHE A 1 79 ? 16.457 -3.124 -23.193 1.00 81.69 79 PHE A C 1
ATOM 631 O O . PHE A 1 79 ? 16.991 -2.282 -23.906 1.00 81.69 79 PHE A O 1
ATOM 638 N N . ASP A 1 80 ? 15.218 -3.003 -22.719 1.00 80.81 80 ASP A N 1
ATOM 639 C CA . ASP A 1 80 ? 14.336 -1.881 -23.048 1.00 80.81 80 ASP A CA 1
ATOM 640 C C . ASP A 1 80 ? 14.929 -0.547 -22.560 1.00 80.81 80 ASP A C 1
ATOM 642 O O . ASP A 1 80 ? 15.034 0.400 -23.337 1.00 80.81 80 ASP A O 1
ATOM 646 N N . GLU A 1 81 ? 15.431 -0.499 -21.320 1.00 81.88 81 GLU A N 1
ATOM 647 C CA . GLU A 1 81 ? 16.117 0.681 -20.766 1.00 81.88 81 GLU A CA 1
ATOM 648 C C . GLU A 1 81 ? 17.386 1.035 -21.560 1.00 81.88 81 GLU A C 1
ATOM 650 O O . GLU A 1 81 ? 17.681 2.206 -21.795 1.00 81.88 81 GLU A O 1
ATOM 655 N N . THR A 1 82 ? 18.138 0.029 -22.017 1.00 77.62 82 THR A N 1
ATOM 656 C CA . THR A 1 82 ? 19.351 0.245 -22.821 1.00 77.62 82 THR A CA 1
ATOM 657 C C . THR A 1 82 ? 19.014 0.751 -24.227 1.00 77.62 82 THR A C 1
ATOM 659 O O . THR A 1 82 ? 19.704 1.626 -24.747 1.00 77.62 82 THR A O 1
ATOM 662 N N . ILE A 1 83 ? 17.950 0.228 -24.841 1.00 78.50 83 ILE A N 1
ATOM 663 C CA . ILE A 1 83 ? 17.432 0.656 -26.149 1.00 78.50 83 ILE A CA 1
ATOM 664 C C . ILE A 1 83 ? 17.001 2.120 -26.103 1.00 78.50 83 ILE A C 1
ATOM 666 O O . ILE A 1 83 ? 17.346 2.895 -26.998 1.00 78.50 83 ILE A O 1
ATOM 670 N N . GLU A 1 84 ? 16.281 2.495 -25.048 1.00 76.81 84 GLU A N 1
ATOM 671 C CA . GLU A 1 84 ? 15.829 3.863 -24.821 1.00 76.81 84 GLU A CA 1
ATOM 672 C C . GLU A 1 84 ? 17.018 4.813 -24.626 1.00 76.81 84 GLU A C 1
ATOM 674 O O . GLU A 1 84 ? 17.094 5.852 -25.283 1.00 76.81 84 GLU A O 1
ATOM 679 N N . LEU A 1 85 ? 18.004 4.417 -23.811 1.00 75.56 85 LEU A N 1
ATOM 680 C CA . LEU A 1 85 ? 19.210 5.210 -23.559 1.00 75.56 85 LEU A CA 1
ATOM 681 C C . LEU A 1 85 ? 20.060 5.426 -24.822 1.00 75.56 85 LEU A C 1
ATOM 683 O O . LEU A 1 85 ? 20.662 6.484 -25.000 1.00 75.56 85 LEU A O 1
ATOM 687 N N . LEU A 1 86 ? 20.129 4.419 -25.695 1.00 80.44 86 LEU A N 1
ATOM 688 C CA . LEU A 1 86 ? 20.921 4.457 -26.925 1.00 80.44 86 LEU A CA 1
ATOM 689 C C . LEU A 1 86 ? 20.141 5.003 -28.132 1.00 80.44 86 LEU A C 1
ATOM 691 O O . LEU A 1 86 ? 20.697 5.051 -29.232 1.00 80.44 86 LEU A O 1
ATOM 695 N N . GLY A 1 87 ? 18.864 5.375 -27.966 1.00 69.94 87 GLY A N 1
ATOM 696 C CA . GLY A 1 87 ? 18.011 5.914 -29.032 1.00 69.94 87 GLY A CA 1
ATOM 697 C C . GLY A 1 87 ? 17.883 5.001 -30.258 1.00 69.94 87 GLY A C 1
ATOM 698 O O . GLY A 1 87 ? 17.625 5.477 -31.363 1.00 69.94 87 GLY A O 1
ATOM 699 N N . THR A 1 88 ? 18.126 3.699 -30.096 1.00 60.84 88 THR A N 1
ATOM 700 C CA . THR A 1 88 ? 18.278 2.751 -31.206 1.00 60.84 88 THR A CA 1
ATOM 701 C C . THR A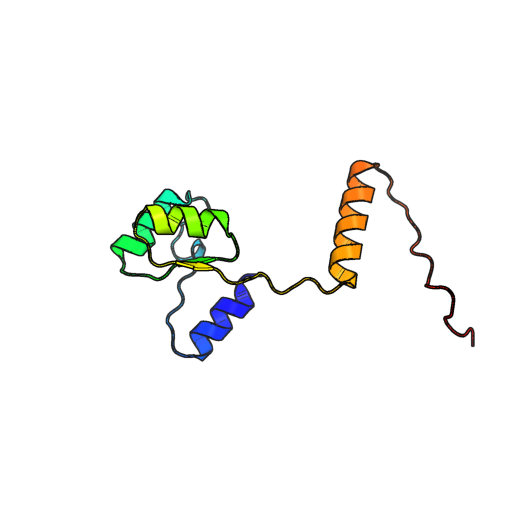 1 88 ? 17.075 1.825 -31.274 1.00 60.84 88 THR A C 1
ATOM 703 O O . THR A 1 88 ? 17.001 0.801 -30.603 1.00 60.84 88 THR A O 1
ATOM 706 N N . SER A 1 89 ? 16.121 2.155 -32.139 1.00 53.06 89 SER A N 1
ATOM 707 C CA . SER A 1 89 ? 15.008 1.276 -32.494 1.00 53.06 89 SER A CA 1
ATOM 708 C C . SER A 1 89 ? 15.481 0.172 -33.446 1.00 53.06 89 SER A C 1
ATOM 710 O O . SER A 1 89 ? 15.304 0.251 -34.659 1.00 53.06 89 SER A O 1
ATOM 712 N N . GLY A 1 90 ? 16.103 -0.879 -32.905 1.00 56.31 90 GLY A N 1
ATOM 713 C CA . GLY A 1 90 ? 16.420 -2.063 -33.705 1.00 56.31 90 GLY A CA 1
ATOM 714 C C . GLY A 1 90 ? 17.548 -2.921 -33.162 1.00 56.31 90 GLY A C 1
ATOM 715 O O . GLY A 1 90 ? 18.649 -2.903 -33.701 1.00 56.31 90 GLY A O 1
ATOM 716 N N . PHE A 1 91 ? 17.258 -3.748 -32.159 1.00 54.19 91 PHE A N 1
ATOM 717 C CA . PHE A 1 91 ? 18.092 -4.912 -31.871 1.00 54.19 91 PHE A CA 1
ATOM 718 C C . PHE A 1 91 ? 17.313 -6.186 -32.178 1.00 54.19 91 PHE A C 1
ATOM 720 O O . PHE A 1 91 ? 16.207 -6.404 -31.688 1.00 54.19 91 PHE A O 1
ATOM 727 N N . VAL A 1 92 ? 17.905 -7.032 -33.018 1.00 54.00 92 VAL A N 1
ATOM 728 C CA . VAL A 1 92 ? 17.414 -8.383 -33.282 1.00 54.00 92 VAL A CA 1
ATOM 729 C C . VAL A 1 92 ? 17.863 -9.259 -32.120 1.00 54.00 92 VAL A C 1
ATOM 731 O O . VAL A 1 92 ? 19.061 -9.462 -31.918 1.00 54.00 92 VAL A O 1
ATOM 734 N N . VAL A 1 93 ? 16.909 -9.784 -31.350 1.00 55.19 93 VAL A N 1
ATOM 735 C CA . VAL A 1 93 ? 17.186 -10.832 -30.364 1.00 55.19 93 VAL A CA 1
ATOM 736 C C . VAL A 1 93 ? 17.646 -12.069 -31.132 1.00 55.19 93 VAL A C 1
ATOM 738 O O . VAL A 1 93 ? 16.845 -12.747 -31.775 1.00 55.19 93 VAL A O 1
ATOM 741 N N . LEU A 1 94 ? 18.948 -12.345 -31.104 1.00 53.38 94 LEU A N 1
ATOM 742 C CA . LEU A 1 94 ? 19.485 -13.581 -31.657 1.00 53.38 94 LEU A CA 1
ATOM 743 C C . LEU A 1 94 ? 19.074 -14.746 -30.745 1.00 53.38 94 LEU A C 1
ATOM 745 O O . LEU A 1 94 ? 19.235 -14.643 -29.524 1.00 53.38 94 LEU A O 1
ATOM 749 N N . PRO A 1 95 ? 18.547 -15.852 -31.297 1.00 49.09 95 PRO A N 1
ATOM 750 C CA . PRO A 1 95 ? 18.205 -17.007 -30.486 1.00 49.09 95 PRO A CA 1
ATOM 751 C C . PRO A 1 95 ? 19.465 -17.563 -29.802 1.00 49.09 95 PRO A C 1
ATOM 753 O O . PRO A 1 95 ? 20.563 -17.493 -30.369 1.00 49.09 95 PRO A O 1
ATOM 756 N N . PRO A 1 96 ? 19.332 -18.125 -28.588 1.00 51.12 96 PRO A N 1
ATOM 757 C CA . PRO A 1 96 ? 20.450 -18.771 -27.920 1.00 51.12 96 PRO A CA 1
ATOM 758 C C . PRO A 1 96 ? 21.004 -19.883 -28.818 1.00 51.12 96 PRO A C 1
ATOM 760 O O . PRO A 1 96 ? 20.250 -20.650 -29.419 1.00 51.12 96 PRO A O 1
ATOM 763 N N . LYS A 1 97 ? 22.336 -19.964 -28.925 1.00 48.78 97 LYS A N 1
ATOM 764 C CA . LYS A 1 97 ? 23.020 -21.036 -29.661 1.00 48.78 97 LYS A CA 1
ATOM 765 C C . LYS A 1 97 ? 22.513 -22.395 -29.158 1.00 48.78 97 LYS A C 1
ATOM 767 O O . LYS A 1 97 ? 22.821 -22.766 -28.029 1.00 48.78 97 LYS A O 1
ATOM 772 N N . GLY A 1 98 ? 21.769 -23.124 -29.994 1.00 54.91 98 GLY A N 1
ATOM 773 C CA . GLY A 1 98 ? 21.359 -24.505 -29.710 1.00 54.91 98 GLY A CA 1
ATOM 774 C C . GLY A 1 98 ? 19.926 -24.906 -30.070 1.00 54.91 98 GLY A C 1
ATOM 775 O O . GLY A 1 98 ? 19.592 -26.069 -29.870 1.00 54.91 98 GLY A O 1
ATOM 776 N N . SER A 1 99 ? 19.075 -24.024 -30.603 1.00 46.41 99 SER A N 1
ATOM 777 C CA . SER A 1 99 ? 17.756 -24.452 -31.101 1.00 46.41 99 SER A CA 1
ATOM 778 C C . SER A 1 99 ? 17.919 -25.421 -32.284 1.00 46.41 99 SER A C 1
ATOM 780 O O . SER A 1 99 ? 18.550 -25.036 -33.274 1.00 46.41 99 SER A O 1
ATOM 782 N N . PRO A 1 100 ? 17.378 -26.653 -32.225 1.00 49.53 100 PRO A N 1
ATOM 783 C CA . PRO A 1 100 ? 17.482 -27.598 -33.327 1.00 49.53 100 PRO A CA 1
ATOM 784 C C . PRO A 1 100 ? 16.673 -27.076 -34.515 1.00 49.53 100 PRO A C 1
ATOM 786 O O . PRO A 1 100 ? 15.475 -26.814 -34.407 1.00 49.53 100 PRO A O 1
ATOM 789 N N . THR A 1 101 ? 17.348 -26.890 -35.643 1.00 50.53 101 THR A N 1
ATOM 790 C CA . THR A 1 101 ? 16.707 -26.609 -36.927 1.00 50.53 101 THR A CA 1
ATOM 791 C C . THR A 1 101 ? 16.035 -27.899 -37.385 1.00 50.53 101 THR A C 1
ATOM 793 O O . THR A 1 1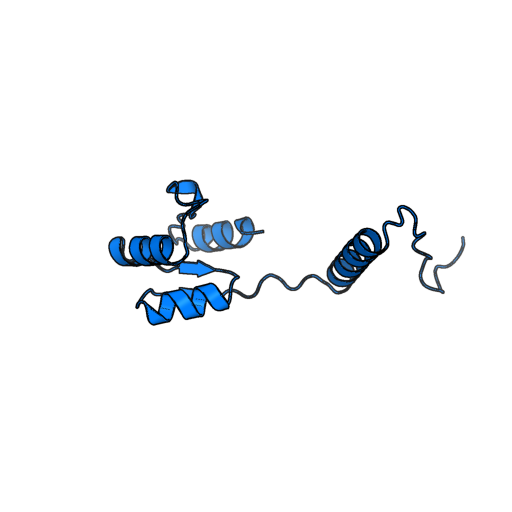01 ? 16.699 -28.932 -37.471 1.00 50.53 101 THR A O 1
ATOM 796 N N . THR A 1 102 ? 14.717 -27.855 -37.579 1.00 47.94 102 THR A N 1
ATOM 797 C CA . THR A 1 102 ? 13.983 -28.905 -38.304 1.00 47.94 102 THR A CA 1
ATOM 798 C C . THR A 1 102 ? 14.183 -28.708 -39.797 1.00 47.94 102 THR A C 1
ATOM 800 O O . THR A 1 102 ? 14.311 -27.529 -40.203 1.00 47.94 102 THR A O 1
#

Secondary structure (DSSP, 8-state):
--HHHHHHHHHTT-----GGGGT-TT--HHHHHHHHHHTT-EEEES-HHHHHHHHHTT-EEEEPPPPPPPHHHHHHHHHHHHHHHTT------PPPTTPPP-

Sequence (102 aa):
MVEPVADLLNGRGHLVTRVRDVGLSDATDEVISEYALTFDLVIVTFDRDFRNSARRRGARCLHIRPPELNAADRLRKYFDETIELLGTSGFVVLPPKGSPTT

InterPro domains:
  IPR029060 PIN-like domain superfamily [SSF88723] (18-65)
  IPR041049 Domain of unknown function DUF5615 [PF18480] (5-59)

Foldseek 3Di:
DCVVVCVVCVVVVDDDDDCVNVVNPVPDLVVVLVVCVVVVHEAEECDPVSQVVSVVVVHHYDHD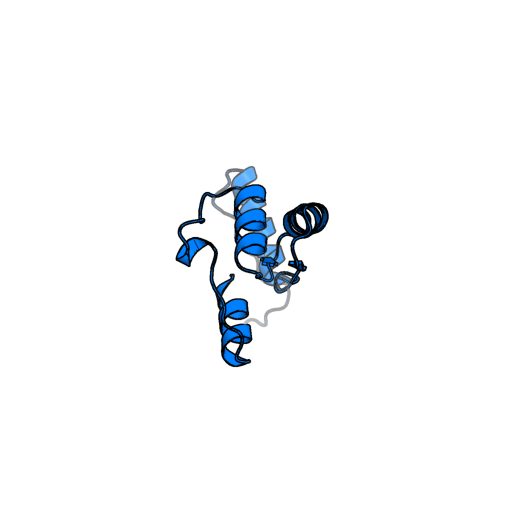NDDPDPPVSVVVVVVVVVCVVVVPPDDDPDDPPDDDDD

Radius of gyration: 19.94 Å; chains: 1; bounding box: 34×41×52 Å

Organism: NCBI:txid3127016

pLDDT: mean 81.87, std 15.77, range [46.41, 97.25]